Protein AF-A0A7C9DPB0-F1 (afdb_monomer_lite)

Organism: Opuntia streptacantha (NCBI:txid393608)

Sequence (132 aa):
PLLECDFWVAQNLNNKGRVYGFGCEGLVMRQQSRRSTSAQSSSVNNYDAREMAQRLNESIAKAAEDARQEELHRKIEDEVTQKLSDKFTKHLADAKASLSLLEEGTELLRIFSSQTRVLVSTCLSFSLCFDV

Secondary structure (DSSP, 8-state):
---HHHHHHHHHB-TTS-B-SSHHHHHHHHHHHHHHHHHHHHHHTT--HHHHHHHHHHHHHHHHHHHHHHHHHHHHHHHHHHHHHHHHHHHHHHHHHHHHHHHHHHHHHHHHHHHHHHHHHHHHHHHHHH--

Foldseek 3Di:
DDDPLVVQLVVQQDPVRDGPDDRCVVVVVVVVVVVVVVVVVVVCVVDDVVVVVVVVVVVVVVVVVVVVVVVVVVVVVVVVVVVVVVVVVVVVVVVVVVVVVVVVVVVVVVVVVVVVVVVVVVVVVVVVVPPD

Radius of gyration: 54.21 Å; chains: 1; bounding box: 109×27×146 Å

Structure (mmCIF, N/CA/C/O backbone):
data_AF-A0A7C9DPB0-F1
#
_entry.id   AF-A0A7C9DPB0-F1
#
loop_
_atom_site.group_PDB
_atom_site.id
_atom_site.type_symbol
_atom_site.label_atom_id
_atom_site.label_alt_id
_atom_site.label_comp_id
_atom_site.label_asym_id
_atom_site.label_entity_id
_atom_site.label_seq_id
_atom_site.pdbx_PDB_ins_code
_atom_site.Cartn_x
_atom_site.Cartn_y
_atom_site.Cartn_z
_atom_site.occupancy
_atom_site.B_iso_or_equiv
_atom_site.auth_seq_id
_atom_site.auth_comp_id
_atom_site.auth_asym_id
_atom_site.auth_atom_id
_atom_site.pdbx_PDB_model_num
ATOM 1 N N . PRO A 1 1 ? 50.254 20.256 -44.707 1.00 58.81 1 PRO A N 1
ATOM 2 C CA . PRO A 1 1 ? 49.703 18.882 -44.803 1.00 58.81 1 PRO A CA 1
ATOM 3 C C . PRO A 1 1 ? 48.515 18.867 -45.770 1.00 58.81 1 PRO A C 1
ATOM 5 O O . PRO A 1 1 ? 47.615 19.682 -45.603 1.00 58.81 1 PRO A O 1
ATOM 8 N N . LEU A 1 2 ? 48.555 18.018 -46.800 1.00 58.84 2 LEU A N 1
ATOM 9 C CA . LEU A 1 2 ? 47.434 17.866 -47.737 1.00 58.84 2 LEU A CA 1
ATOM 10 C C . LEU A 1 2 ? 46.223 17.262 -47.012 1.00 58.84 2 LEU A C 1
ATOM 12 O O . LEU A 1 2 ? 46.401 16.428 -46.120 1.00 58.84 2 LEU A O 1
ATOM 16 N N . LEU A 1 3 ? 45.012 17.698 -47.366 1.00 72.75 3 LEU A N 1
ATOM 17 C CA . LEU A 1 3 ? 43.781 17.140 -46.807 1.00 72.75 3 LEU A CA 1
ATOM 18 C C . LEU A 1 3 ? 43.542 15.739 -47.392 1.00 72.75 3 LEU A C 1
ATOM 20 O O . LEU A 1 3 ? 43.966 15.434 -48.505 1.00 72.75 3 LEU A O 1
ATOM 24 N N . GLU A 1 4 ? 42.836 14.874 -46.660 1.00 71.56 4 GLU A N 1
ATOM 25 C CA . GLU A 1 4 ? 42.509 13.505 -47.107 1.00 71.56 4 GLU A CA 1
ATOM 26 C C . GLU A 1 4 ? 41.771 13.500 -48.462 1.00 71.56 4 GLU A C 1
ATOM 28 O O . GLU A 1 4 ? 41.990 12.628 -49.305 1.00 71.56 4 GLU A O 1
ATOM 33 N N . CYS A 1 5 ? 40.975 14.543 -48.712 1.00 72.31 5 CYS A N 1
ATOM 34 C CA . CYS A 1 5 ? 40.340 14.818 -49.998 1.00 72.31 5 CYS A CA 1
ATOM 35 C C . CYS A 1 5 ? 41.348 15.038 -51.135 1.00 72.31 5 CYS A C 1
ATOM 37 O O . CYS A 1 5 ? 41.180 14.470 -52.213 1.00 72.31 5 CYS A O 1
ATOM 39 N N . ASP A 1 6 ? 42.408 15.812 -50.897 1.00 74.94 6 ASP A N 1
ATOM 40 C CA . ASP A 1 6 ? 43.423 16.120 -51.911 1.00 74.94 6 ASP A CA 1
ATOM 41 C C . ASP A 1 6 ? 44.204 14.862 -52.297 1.00 74.94 6 ASP A C 1
ATOM 43 O O . ASP A 1 6 ? 44.514 14.641 -53.467 1.00 74.94 6 ASP A O 1
ATOM 47 N N . PHE A 1 7 ? 44.471 13.997 -51.314 1.00 76.25 7 PHE A N 1
ATOM 48 C CA . PHE A 1 7 ? 45.127 12.714 -51.539 1.00 76.25 7 PHE A CA 1
ATOM 49 C C . PHE A 1 7 ? 44.252 11.769 -52.370 1.00 76.25 7 PHE A C 1
ATOM 51 O O . PHE A 1 7 ? 44.731 11.142 -53.315 1.00 76.25 7 PHE A O 1
ATOM 58 N N . TRP A 1 8 ? 42.953 11.700 -52.068 1.00 75.62 8 TRP A N 1
ATOM 59 C CA . TRP A 1 8 ? 42.025 10.859 -52.819 1.00 75.62 8 TRP A CA 1
ATOM 60 C C . TRP A 1 8 ? 41.836 11.349 -54.260 1.00 75.62 8 TRP A C 1
ATOM 62 O O . TRP A 1 8 ? 41.867 10.544 -55.193 1.00 75.62 8 TRP A O 1
ATOM 72 N N . VAL A 1 9 ? 41.701 12.664 -54.460 1.00 75.69 9 VAL A N 1
ATOM 73 C CA . VAL A 1 9 ? 41.622 13.275 -55.795 1.00 75.69 9 VAL A CA 1
ATOM 74 C C . VAL A 1 9 ? 42.896 12.986 -56.586 1.00 75.69 9 VAL A C 1
ATOM 76 O O . VAL A 1 9 ? 42.802 12.523 -57.720 1.00 75.69 9 VAL A O 1
ATOM 79 N N . ALA A 1 10 ? 44.073 13.157 -55.977 1.00 77.88 10 ALA A N 1
ATOM 80 C CA . ALA A 1 10 ? 45.355 12.849 -56.607 1.00 77.88 10 ALA A CA 1
ATOM 81 C C . ALA A 1 10 ? 45.451 11.391 -57.089 1.00 77.88 10 ALA A C 1
ATOM 83 O O . ALA A 1 10 ? 45.940 11.138 -58.188 1.00 77.88 10 ALA A O 1
ATOM 84 N N . GLN A 1 11 ? 44.951 10.437 -56.300 1.00 76.31 11 GLN A N 1
ATOM 85 C CA . GLN A 1 11 ? 44.997 9.009 -56.634 1.00 76.31 11 GLN A CA 1
ATOM 86 C C . GLN A 1 11 ? 43.993 8.573 -57.710 1.00 76.31 11 GLN A C 1
ATOM 88 O O . GLN A 1 11 ? 44.191 7.531 -58.329 1.00 76.31 11 GLN A O 1
ATOM 93 N N . ASN A 1 12 ? 42.924 9.341 -57.934 1.00 74.31 12 ASN A N 1
ATOM 94 C CA . ASN A 1 12 ? 41.829 8.959 -58.835 1.00 74.31 12 ASN A CA 1
ATOM 95 C C . ASN A 1 12 ? 41.737 9.835 -60.097 1.00 74.31 12 ASN A C 1
ATOM 97 O O . ASN A 1 12 ? 40.787 9.704 -60.873 1.00 74.31 12 ASN A O 1
ATOM 101 N N . LEU A 1 13 ? 42.718 10.714 -60.322 1.00 81.44 13 LEU A N 1
ATOM 102 C CA . LEU A 1 13 ? 42.854 11.515 -61.537 1.00 81.44 13 LEU A CA 1
ATOM 103 C C . LEU A 1 13 ? 43.290 10.646 -62.723 1.00 81.44 13 LEU A C 1
ATOM 105 O O . LEU A 1 13 ? 44.283 9.926 -62.667 1.00 81.44 13 LEU A O 1
ATOM 109 N N . ASN A 1 14 ? 42.569 10.746 -63.836 1.00 77.00 14 ASN A N 1
ATOM 110 C CA . ASN A 1 14 ? 42.989 10.145 -65.095 1.00 77.00 14 ASN A CA 1
ATOM 111 C C . ASN A 1 14 ? 43.985 11.045 -65.850 1.00 77.00 14 ASN A C 1
ATOM 113 O O . ASN A 1 14 ? 44.158 12.222 -65.537 1.00 77.00 14 ASN A O 1
ATOM 117 N N . ASN A 1 15 ? 44.566 10.521 -66.932 1.00 76.56 15 ASN A N 1
ATOM 118 C CA . ASN A 1 15 ? 45.528 11.243 -67.782 1.00 76.56 15 ASN A CA 1
ATOM 119 C C . ASN A 1 15 ? 44.957 12.518 -68.446 1.00 76.56 15 ASN A C 1
ATOM 121 O O . ASN A 1 15 ? 45.692 13.258 -69.090 1.00 76.56 15 ASN A O 1
ATOM 125 N N . LYS A 1 16 ? 43.645 12.765 -68.329 1.00 78.25 16 LYS A N 1
ATOM 126 C CA . LYS A 1 16 ? 42.937 13.961 -68.814 1.00 78.25 16 LYS A CA 1
ATOM 127 C C . LYS A 1 16 ? 42.521 14.902 -67.673 1.00 78.25 16 LYS A C 1
ATOM 129 O O . LYS A 1 16 ? 41.721 15.806 -67.903 1.00 78.25 16 LYS A O 1
ATOM 134 N N . GLY A 1 17 ? 43.001 14.670 -66.450 1.00 74.75 17 GLY A N 1
ATOM 135 C CA . GLY A 1 17 ? 42.700 15.491 -65.278 1.00 74.75 17 GLY A CA 1
ATOM 136 C C . GLY A 1 17 ? 41.280 15.329 -64.722 1.00 74.75 17 GLY A C 1
ATOM 137 O O . GLY A 1 17 ? 40.810 16.206 -64.005 1.00 74.75 17 GLY A O 1
ATOM 138 N N . ARG A 1 18 ? 40.565 14.245 -65.054 1.00 73.19 18 ARG A N 1
ATOM 139 C CA . ARG A 1 18 ? 39.219 13.960 -64.522 1.00 73.19 18 ARG A CA 1
ATOM 140 C C . ARG A 1 18 ? 39.272 12.853 -63.481 1.00 73.19 18 ARG A C 1
ATOM 142 O O . ARG A 1 18 ? 39.970 11.863 -63.681 1.00 73.19 18 ARG A O 1
ATOM 149 N N . VAL A 1 19 ? 38.488 13.001 -62.422 1.00 74.19 19 VAL A N 1
ATOM 150 C CA . VAL A 1 19 ? 38.392 12.022 -61.338 1.00 74.19 19 VAL A CA 1
ATOM 151 C C . VAL A 1 19 ? 37.252 11.044 -61.619 1.00 74.19 19 VAL A C 1
ATOM 153 O O . VAL A 1 19 ? 36.149 11.476 -61.952 1.00 74.19 19 VAL A O 1
ATOM 156 N N . TYR A 1 20 ? 37.503 9.737 -61.515 1.00 62.28 20 TYR A N 1
ATOM 157 C CA . TYR A 1 20 ? 36.445 8.721 -61.595 1.00 62.28 20 TYR A CA 1
ATOM 158 C C . TYR A 1 20 ? 35.795 8.509 -60.214 1.00 62.28 20 TYR A C 1
ATOM 160 O O . TYR A 1 20 ? 36.494 8.353 -59.217 1.00 62.28 20 TYR A O 1
ATOM 168 N N . GLY A 1 21 ? 34.456 8.480 -60.151 1.00 66.94 21 GLY A N 1
ATOM 169 C CA . GLY A 1 21 ? 33.682 8.277 -58.913 1.00 66.94 21 GLY A CA 1
ATOM 170 C C . GLY A 1 21 ? 33.146 9.567 -58.271 1.00 66.94 21 GLY A C 1
ATOM 171 O O . GLY A 1 21 ? 33.222 10.640 -58.860 1.00 66.94 21 GLY A O 1
ATOM 172 N N . PHE A 1 22 ? 32.593 9.462 -57.055 1.00 66.44 22 PHE A N 1
ATOM 173 C CA . PHE A 1 22 ? 31.891 10.540 -56.327 1.00 66.44 22 PHE A CA 1
ATOM 174 C C . PHE A 1 22 ? 32.790 11.664 -55.766 1.00 66.44 22 PHE A C 1
ATOM 176 O O . PHE A 1 22 ? 32.385 12.377 -54.853 1.00 66.44 22 PHE A O 1
ATOM 183 N N . GLY A 1 23 ? 34.012 11.859 -56.269 1.00 71.69 23 GLY A N 1
ATOM 184 C CA . GLY A 1 23 ? 34.851 12.969 -55.804 1.00 71.69 23 GLY A CA 1
ATOM 185 C C . GLY A 1 23 ? 35.101 12.964 -54.283 1.00 71.69 23 GLY A C 1
ATOM 186 O O . GLY A 1 23 ? 35.014 11.942 -53.597 1.00 71.69 23 GLY A O 1
ATOM 187 N N . CYS A 1 24 ? 35.314 14.163 -53.738 1.00 68.94 24 CYS A N 1
ATOM 188 C CA . CYS A 1 24 ? 35.329 14.413 -52.294 1.00 68.94 24 CYS A CA 1
ATOM 189 C C . CYS A 1 24 ? 33.957 14.180 -51.627 1.00 68.94 24 CYS A C 1
ATOM 191 O O . CYS A 1 24 ? 33.890 13.995 -50.414 1.00 68.94 24 CYS A O 1
ATOM 193 N N . GLU A 1 25 ? 32.861 14.159 -52.391 1.00 71.25 25 GLU A N 1
ATOM 194 C CA . GLU A 1 25 ? 31.503 13.964 -51.865 1.00 71.25 25 GLU A CA 1
ATOM 195 C C . GLU A 1 25 ? 31.322 12.546 -51.301 1.00 71.25 25 GLU A C 1
ATOM 197 O O . GLU A 1 25 ? 30.715 12.366 -50.243 1.00 71.25 25 GLU A O 1
ATOM 202 N N . GLY A 1 26 ? 31.944 11.539 -51.924 1.00 69.00 26 GLY A N 1
ATOM 203 C CA . GLY A 1 26 ? 31.953 10.165 -51.413 1.00 69.00 26 GLY A CA 1
ATOM 204 C C . GLY A 1 26 ? 32.641 10.025 -50.046 1.00 69.00 26 GLY A C 1
ATOM 205 O O . GLY A 1 26 ? 32.213 9.223 -49.210 1.00 69.00 26 GLY A O 1
ATOM 206 N N . LEU A 1 27 ? 33.668 10.840 -49.775 1.00 71.69 27 LEU A N 1
ATOM 207 C CA . LEU A 1 27 ? 34.329 10.894 -48.464 1.00 71.69 27 LEU A CA 1
ATOM 208 C C . LEU A 1 27 ? 33.421 11.523 -47.405 1.00 71.69 27 LEU A C 1
ATOM 210 O O . LEU A 1 27 ? 33.317 10.987 -46.298 1.00 71.69 27 LEU A O 1
ATOM 214 N N . VAL A 1 28 ? 32.707 12.597 -47.756 1.00 74.31 28 VAL A N 1
ATOM 215 C CA . VAL A 1 28 ? 31.728 13.243 -46.867 1.00 74.31 28 VAL A CA 1
ATOM 216 C C . VAL A 1 28 ? 30.610 12.266 -46.498 1.00 74.31 28 VAL A C 1
ATOM 218 O O . VAL A 1 28 ? 30.317 12.094 -45.313 1.00 74.31 28 VAL A O 1
ATOM 221 N N . MET A 1 29 ? 30.053 11.540 -47.473 1.00 70.25 29 MET A N 1
ATOM 222 C CA . MET A 1 29 ? 29.019 10.528 -47.218 1.00 70.25 29 MET A CA 1
ATOM 223 C C . MET A 1 29 ? 29.527 9.388 -46.327 1.00 70.25 29 MET A C 1
ATOM 225 O O . MET A 1 29 ? 28.837 8.970 -45.393 1.00 70.25 29 MET A O 1
ATOM 229 N N . ARG A 1 30 ? 30.757 8.906 -46.550 1.00 74.19 30 ARG A N 1
ATOM 230 C CA . ARG A 1 30 ? 31.376 7.874 -45.702 1.00 74.19 30 ARG A CA 1
ATOM 231 C C . ARG A 1 30 ? 31.574 8.366 -44.269 1.00 74.19 30 ARG A C 1
ATOM 233 O O . ARG A 1 30 ? 31.318 7.623 -43.321 1.00 74.19 30 ARG A O 1
ATOM 240 N N . GLN A 1 31 ? 32.017 9.607 -44.093 1.00 74.75 31 GLN A N 1
ATOM 241 C CA . GLN A 1 31 ? 32.229 10.187 -42.771 1.00 74.75 31 GLN A CA 1
ATOM 242 C C . GLN A 1 31 ? 30.904 10.414 -42.034 1.00 74.75 31 GLN A C 1
ATOM 244 O O . GLN A 1 31 ? 30.812 10.134 -40.838 1.00 74.75 31 GLN A O 1
ATOM 249 N N . GLN A 1 32 ? 29.860 10.833 -42.750 1.00 73.44 32 GLN A N 1
ATOM 250 C CA . GLN A 1 32 ? 28.514 10.978 -42.205 1.00 73.44 32 GLN A CA 1
ATOM 251 C C . GLN A 1 32 ? 27.920 9.620 -41.798 1.00 73.44 32 GLN A C 1
ATOM 253 O O . GLN A 1 32 ? 27.436 9.487 -40.678 1.00 73.44 32 GLN A O 1
ATOM 258 N N . SER A 1 33 ? 28.074 8.581 -42.625 1.00 68.94 33 SER A N 1
ATOM 259 C CA . SER A 1 33 ? 27.650 7.208 -42.306 1.00 68.94 33 SER A CA 1
ATOM 260 C C . SER A 1 33 ? 28.347 6.641 -41.056 1.00 68.94 33 SER A C 1
ATOM 262 O O . SER A 1 33 ? 27.700 6.051 -40.184 1.00 68.94 33 SER A O 1
ATOM 264 N N . ARG A 1 34 ? 29.659 6.884 -40.902 1.00 69.25 34 ARG A N 1
ATOM 265 C CA . ARG A 1 34 ? 30.409 6.494 -39.691 1.00 69.25 34 ARG A CA 1
ATOM 266 C C . ARG A 1 34 ? 29.923 7.235 -38.445 1.00 69.25 34 ARG A C 1
ATOM 268 O O . ARG A 1 34 ? 29.828 6.635 -37.378 1.00 69.25 34 ARG A O 1
ATOM 275 N N . ARG A 1 35 ? 29.582 8.522 -38.568 1.00 65.69 35 ARG A N 1
ATOM 276 C CA . ARG A 1 35 ? 29.011 9.296 -37.453 1.00 65.69 35 ARG A CA 1
ATOM 277 C C . ARG A 1 35 ? 27.636 8.764 -37.048 1.00 65.69 35 ARG A C 1
ATOM 279 O O . ARG A 1 35 ? 27.410 8.549 -35.861 1.00 65.69 35 ARG A O 1
ATOM 286 N N . SER A 1 36 ? 26.761 8.473 -38.009 1.00 61.94 36 SER A N 1
ATOM 287 C CA . SER A 1 36 ? 25.421 7.927 -37.746 1.00 61.94 36 SER A CA 1
ATOM 288 C C . SER A 1 36 ? 25.458 6.576 -37.028 1.00 61.94 36 SER A C 1
ATOM 290 O O . SER A 1 36 ? 24.720 6.368 -36.069 1.00 61.94 36 SER A O 1
ATOM 292 N N . THR A 1 37 ? 26.361 5.684 -37.438 1.00 59.62 37 THR A N 1
ATOM 293 C CA . THR A 1 37 ? 26.546 4.379 -36.782 1.00 59.62 37 THR A CA 1
ATOM 294 C C . THR A 1 37 ? 27.143 4.520 -35.382 1.00 59.62 37 THR A C 1
ATOM 296 O O . THR A 1 37 ? 26.657 3.882 -34.455 1.00 59.62 37 THR A O 1
ATOM 299 N N . SER A 1 38 ? 28.114 5.418 -35.176 1.00 57.84 38 SER A N 1
ATOM 300 C CA . SER A 1 38 ? 28.661 5.679 -33.833 1.00 57.84 38 SER A CA 1
ATOM 301 C C . SER A 1 38 ? 27.632 6.259 -32.851 1.00 57.84 38 SER A C 1
ATOM 303 O O . SER A 1 38 ? 27.621 5.870 -31.685 1.00 57.84 38 SER A O 1
ATOM 305 N N . ALA A 1 39 ? 26.735 7.132 -33.324 1.00 57.94 39 ALA A N 1
ATOM 306 C CA . ALA A 1 39 ? 25.691 7.743 -32.501 1.00 57.94 39 ALA A CA 1
ATOM 307 C C . ALA A 1 39 ? 24.597 6.738 -32.096 1.00 57.94 39 ALA A C 1
ATOM 309 O O . ALA A 1 39 ? 24.076 6.802 -30.981 1.00 57.94 39 ALA A O 1
ATOM 310 N N . GLN A 1 40 ? 24.275 5.774 -32.967 1.00 53.66 40 GLN A N 1
ATOM 311 C CA . GLN A 1 40 ? 23.383 4.669 -32.605 1.00 53.66 40 GLN A CA 1
ATOM 312 C C . GLN A 1 40 ? 24.025 3.737 -31.571 1.00 53.66 40 GLN A C 1
ATOM 314 O O . GLN A 1 40 ? 23.371 3.376 -30.594 1.00 53.66 40 GLN A O 1
ATOM 319 N N . SER A 1 41 ? 25.313 3.414 -31.711 1.00 53.62 41 SER A N 1
ATOM 320 C CA . SER A 1 41 ? 26.014 2.549 -30.753 1.00 53.62 41 SER A CA 1
ATOM 321 C C . SER A 1 41 ? 26.124 3.164 -29.351 1.00 53.62 41 SER A C 1
ATOM 323 O O . SER A 1 41 ? 26.014 2.447 -28.360 1.00 53.62 41 SER A O 1
ATOM 325 N N . SER A 1 42 ? 26.274 4.489 -29.230 1.00 54.41 42 SER A N 1
ATOM 326 C CA . SER A 1 42 ? 26.306 5.155 -27.916 1.00 54.41 42 SER A CA 1
ATOM 327 C C . SER A 1 42 ? 24.957 5.161 -27.190 1.00 54.41 42 SER A C 1
ATOM 329 O O . SER A 1 42 ? 24.932 5.222 -25.965 1.00 54.41 42 SER A O 1
ATOM 331 N N . SER A 1 43 ? 23.838 5.079 -27.918 1.00 54.91 43 SER A N 1
ATOM 332 C CA . SER A 1 43 ? 22.496 5.043 -27.318 1.00 54.91 43 SER A CA 1
ATOM 333 C C . SER A 1 43 ? 22.103 3.649 -26.822 1.00 54.91 43 SER A C 1
ATOM 335 O O . SER A 1 43 ? 21.301 3.542 -25.899 1.00 54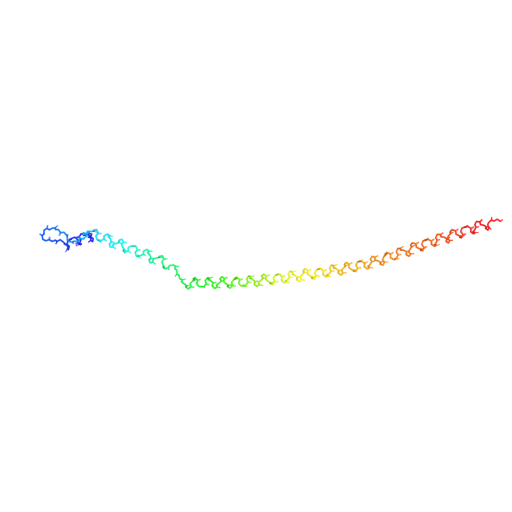.91 43 SER A O 1
ATOM 337 N N . VAL A 1 44 ? 22.649 2.589 -27.424 1.00 53.62 44 VAL A N 1
ATOM 338 C CA . VAL A 1 44 ? 22.368 1.191 -27.046 1.00 53.62 44 VAL A CA 1
ATOM 339 C C . VAL A 1 44 ? 23.255 0.727 -25.882 1.00 53.62 44 VAL A C 1
ATOM 341 O O . VAL A 1 44 ? 22.852 -0.136 -25.110 1.00 53.62 44 VAL A O 1
ATOM 344 N N . ASN A 1 45 ? 24.411 1.361 -25.672 1.00 53.91 45 ASN A N 1
ATOM 345 C CA . ASN A 1 45 ? 25.327 1.034 -24.571 1.00 53.91 45 ASN A CA 1
ATOM 346 C C . ASN A 1 45 ? 24.848 1.451 -23.166 1.00 53.91 45 ASN A C 1
ATOM 348 O O . ASN A 1 45 ? 25.519 1.124 -22.194 1.00 53.91 45 ASN A O 1
ATOM 352 N N . ASN A 1 46 ? 23.717 2.152 -23.037 1.00 58.34 46 ASN A N 1
ATOM 353 C CA . ASN A 1 46 ? 23.128 2.499 -21.733 1.00 58.34 46 ASN A CA 1
ATOM 354 C C . ASN A 1 46 ? 22.006 1.544 -21.291 1.00 58.34 46 ASN A C 1
ATOM 356 O O . ASN A 1 46 ? 21.392 1.766 -20.251 1.00 58.34 46 ASN A O 1
ATOM 360 N N . TYR A 1 47 ? 21.713 0.500 -22.070 1.00 62.66 47 TYR A N 1
ATOM 361 C CA . TYR A 1 47 ? 20.730 -0.515 -21.703 1.00 62.66 47 TYR A CA 1
ATOM 362 C C . TYR A 1 47 ? 21.447 -1.783 -21.237 1.00 62.66 47 TYR A C 1
ATOM 364 O O . TYR A 1 47 ? 21.633 -2.727 -22.006 1.00 62.66 47 TYR A O 1
ATOM 372 N N . ASP A 1 48 ? 21.871 -1.808 -19.971 1.00 76.12 48 ASP A N 1
ATOM 373 C CA . ASP A 1 48 ? 22.316 -3.054 -19.351 1.00 76.12 48 ASP A CA 1
ATOM 374 C C . ASP A 1 48 ? 21.084 -3.849 -18.893 1.00 76.12 48 ASP A C 1
ATOM 376 O O . ASP A 1 48 ? 20.418 -3.524 -17.905 1.00 76.12 48 ASP A O 1
ATOM 380 N N . ALA A 1 49 ? 20.766 -4.911 -19.634 1.00 74.81 49 ALA A N 1
ATOM 381 C CA . ALA A 1 49 ? 19.664 -5.812 -19.311 1.00 74.81 49 ALA A CA 1
ATOM 382 C C . ALA A 1 49 ? 19.794 -6.404 -17.896 1.00 74.81 49 ALA A C 1
ATOM 384 O O . ALA A 1 49 ? 18.781 -6.685 -17.252 1.00 74.81 49 ALA A O 1
ATOM 385 N N . ARG A 1 50 ? 21.024 -6.558 -17.387 1.00 79.44 50 ARG A N 1
ATOM 386 C CA . A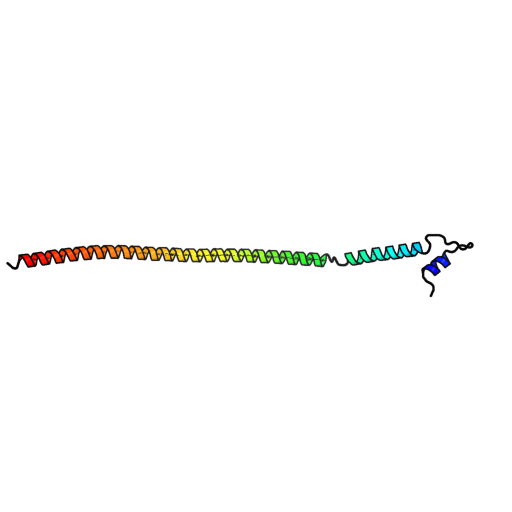RG A 1 50 ? 21.281 -7.041 -16.029 1.00 79.44 50 ARG A CA 1
ATOM 387 C C . ARG A 1 50 ? 20.856 -6.020 -14.981 1.00 79.44 50 ARG A C 1
ATOM 389 O O . ARG A 1 50 ? 20.213 -6.395 -14.004 1.00 79.44 50 ARG A O 1
ATOM 396 N N . GLU A 1 51 ? 21.177 -4.748 -15.194 1.00 80.31 51 GLU A N 1
ATOM 397 C CA . GLU A 1 51 ? 20.786 -3.667 -14.287 1.00 80.31 51 GLU A CA 1
ATOM 398 C C . GLU A 1 51 ? 19.261 -3.490 -14.274 1.00 80.31 51 GLU A C 1
ATOM 400 O O . GLU A 1 51 ? 18.649 -3.377 -13.212 1.00 80.31 51 GLU A O 1
ATOM 405 N N . MET A 1 52 ? 18.624 -3.559 -15.446 1.00 81.62 52 MET A N 1
ATOM 406 C CA . MET A 1 52 ? 17.165 -3.498 -15.559 1.00 81.62 52 MET A CA 1
ATOM 407 C C . MET A 1 52 ? 16.479 -4.672 -14.852 1.00 81.62 52 MET A C 1
ATOM 409 O O . MET A 1 52 ? 15.502 -4.461 -14.136 1.00 81.62 52 MET A O 1
ATOM 413 N N . ALA A 1 53 ? 17.004 -5.893 -14.996 1.00 81.94 53 ALA A N 1
ATOM 414 C CA . ALA A 1 53 ? 16.489 -7.067 -14.291 1.00 81.94 53 ALA A CA 1
ATOM 415 C C . ALA A 1 53 ? 16.659 -6.946 -12.769 1.00 81.94 53 ALA A C 1
ATOM 417 O O . ALA A 1 53 ? 15.755 -7.302 -12.013 1.00 81.94 53 ALA A O 1
ATOM 418 N N . GLN A 1 54 ? 17.792 -6.407 -12.313 1.00 87.56 54 GLN A N 1
ATOM 419 C CA . GLN A 1 54 ? 18.047 -6.198 -10.893 1.00 87.56 54 GLN A CA 1
ATOM 420 C C . GLN A 1 54 ? 17.069 -5.184 -10.285 1.00 87.56 54 GLN A C 1
ATOM 422 O O . GLN A 1 54 ? 16.435 -5.488 -9.276 1.00 87.56 54 GLN A O 1
ATOM 427 N N . ARG A 1 55 ? 16.859 -4.037 -10.941 1.00 83.69 55 ARG A N 1
ATOM 428 C CA . ARG A 1 55 ? 15.878 -3.028 -10.503 1.00 83.69 55 ARG A CA 1
ATOM 429 C C . ARG A 1 55 ? 14.454 -3.587 -10.451 1.00 83.69 55 ARG A C 1
ATOM 431 O O . ARG A 1 55 ? 13.692 -3.253 -9.547 1.00 83.69 55 ARG A O 1
ATOM 438 N N . LEU A 1 56 ? 14.090 -4.452 -11.400 1.00 84.81 56 LEU A N 1
ATOM 439 C CA . LEU A 1 56 ? 12.787 -5.123 -11.416 1.00 84.81 56 LEU A CA 1
ATOM 440 C C . LEU A 1 56 ? 12.623 -6.063 -10.216 1.00 84.81 56 LEU A C 1
ATOM 442 O O . LEU A 1 56 ? 11.603 -6.011 -9.533 1.00 84.81 56 LEU A O 1
ATOM 446 N N . ASN A 1 57 ? 13.645 -6.868 -9.917 1.00 88.81 57 ASN A N 1
ATOM 447 C CA . ASN A 1 57 ? 13.638 -7.760 -8.758 1.00 88.81 57 ASN A CA 1
ATOM 448 C C . ASN A 1 57 ? 13.562 -6.983 -7.438 1.00 88.81 57 ASN A C 1
ATOM 450 O O . ASN A 1 57 ? 12.782 -7.345 -6.560 1.00 88.81 57 ASN A O 1
ATOM 454 N N . GLU A 1 58 ? 14.323 -5.893 -7.314 1.00 89.50 58 GLU A N 1
ATOM 455 C CA . GLU A 1 58 ? 14.283 -5.001 -6.150 1.00 89.50 58 GLU A CA 1
ATOM 456 C C . GLU A 1 58 ? 12.894 -4.370 -5.975 1.00 89.50 58 GLU A C 1
ATOM 458 O O . GLU A 1 58 ? 12.359 -4.340 -4.867 1.00 89.50 58 GLU A O 1
ATOM 463 N N . SER A 1 59 ? 12.264 -3.933 -7.070 1.00 88.00 59 SER A N 1
ATOM 464 C CA . SER A 1 59 ? 10.909 -3.377 -7.039 1.00 88.00 59 SER A CA 1
ATOM 465 C C . SER A 1 59 ? 9.860 -4.406 -6.614 1.00 88.00 59 SER A C 1
ATOM 467 O O . SER A 1 59 ? 8.958 -4.068 -5.850 1.00 88.00 59 SER A O 1
ATOM 469 N N . ILE A 1 60 ? 9.951 -5.644 -7.107 1.00 88.31 60 ILE A N 1
ATOM 470 C CA . ILE A 1 60 ? 9.019 -6.720 -6.744 1.00 88.31 60 ILE A CA 1
ATOM 471 C C . ILE A 1 60 ? 9.195 -7.097 -5.272 1.00 88.31 60 ILE A C 1
ATOM 473 O O . ILE A 1 60 ? 8.206 -7.226 -4.555 1.00 88.31 60 ILE A O 1
ATOM 477 N N . ALA A 1 61 ? 10.440 -7.226 -4.806 1.00 89.38 61 ALA A N 1
ATOM 478 C CA . ALA A 1 61 ? 10.736 -7.524 -3.409 1.00 89.38 61 ALA A CA 1
ATOM 479 C C . ALA A 1 61 ? 10.191 -6.436 -2.474 1.00 89.38 61 ALA A C 1
ATOM 481 O O . ALA A 1 61 ? 9.566 -6.750 -1.464 1.00 89.38 61 ALA A O 1
ATOM 482 N N . LYS A 1 62 ? 10.363 -5.161 -2.843 1.00 91.88 62 LYS A N 1
ATOM 483 C CA . LYS A 1 62 ? 9.830 -4.041 -2.066 1.00 91.88 62 LYS A CA 1
ATOM 484 C C . LYS A 1 62 ? 8.300 -4.048 -2.023 1.00 91.88 62 LYS A C 1
ATOM 486 O O . LYS A 1 62 ? 7.731 -3.957 -0.945 1.00 91.88 62 LYS A O 1
ATOM 491 N N . ALA A 1 63 ? 7.641 -4.229 -3.168 1.00 88.38 63 ALA A N 1
ATOM 492 C CA . ALA A 1 63 ? 6.182 -4.287 -3.225 1.00 88.38 63 ALA A CA 1
ATOM 493 C C . ALA A 1 63 ? 5.605 -5.459 -2.408 1.00 88.38 63 ALA A C 1
ATOM 495 O O . ALA A 1 63 ? 4.549 -5.323 -1.793 1.00 88.38 63 ALA A O 1
ATOM 496 N N . ALA A 1 64 ? 6.296 -6.602 -2.384 1.00 88.50 64 ALA A N 1
ATOM 497 C CA . ALA A 1 64 ? 5.897 -7.749 -1.575 1.00 88.50 64 ALA A CA 1
ATOM 498 C C . ALA A 1 64 ? 6.026 -7.473 -0.066 1.00 88.50 64 ALA A C 1
ATOM 500 O O . ALA A 1 64 ? 5.137 -7.855 0.695 1.00 88.50 64 ALA A O 1
ATOM 501 N N . GLU A 1 65 ? 7.094 -6.795 0.367 1.00 89.25 65 GLU A N 1
ATOM 502 C CA . GLU A 1 65 ? 7.265 -6.438 1.781 1.00 89.25 65 GLU A CA 1
ATOM 503 C C . GLU A 1 65 ? 6.259 -5.366 2.218 1.00 89.25 65 GLU A C 1
ATOM 505 O O . GLU A 1 65 ? 5.632 -5.523 3.266 1.00 89.25 65 GLU A O 1
ATOM 510 N N . ASP A 1 66 ? 6.024 -4.348 1.383 1.00 88.50 66 ASP A N 1
ATOM 511 C CA . ASP A 1 66 ? 5.031 -3.298 1.640 1.00 88.50 66 ASP A CA 1
ATOM 512 C C . ASP A 1 66 ? 3.624 -3.912 1.798 1.00 88.50 66 ASP A C 1
ATOM 514 O O . ASP A 1 66 ? 2.914 -3.622 2.761 1.00 88.50 66 ASP A O 1
ATOM 518 N N . ALA A 1 67 ? 3.239 -4.842 0.913 1.00 85.50 67 ALA A N 1
ATOM 519 C CA . ALA A 1 67 ? 1.959 -5.548 1.012 1.00 85.50 67 ALA A CA 1
ATOM 520 C C . ALA A 1 67 ? 1.843 -6.382 2.301 1.00 85.50 67 ALA A C 1
ATOM 522 O O . ALA A 1 67 ? 0.778 -6.433 2.922 1.00 85.50 67 ALA A O 1
ATOM 523 N N . ARG A 1 68 ? 2.940 -7.016 2.732 1.00 85.50 68 ARG A N 1
ATOM 524 C CA . ARG A 1 68 ? 2.980 -7.797 3.973 1.00 85.50 68 ARG A CA 1
ATOM 525 C C . ARG A 1 68 ? 2.840 -6.906 5.208 1.00 85.50 68 ARG A C 1
ATOM 527 O O . ARG A 1 68 ? 2.142 -7.280 6.151 1.00 85.50 68 ARG A O 1
ATOM 534 N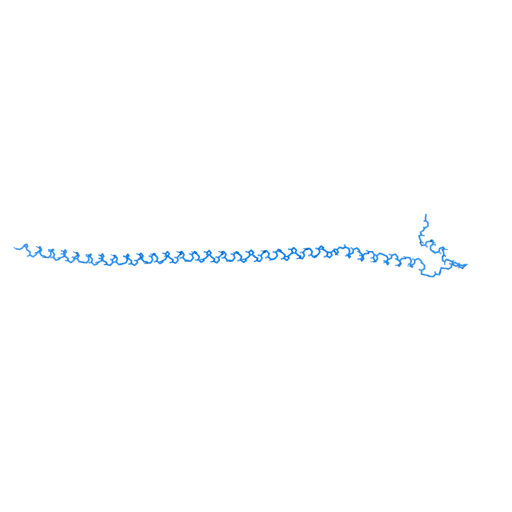 N . GLN A 1 69 ? 3.484 -5.739 5.211 1.00 86.31 69 GLN A N 1
ATOM 535 C CA . GLN A 1 69 ? 3.350 -4.757 6.287 1.00 86.31 69 GLN A CA 1
ATOM 536 C C . GLN A 1 69 ? 1.933 -4.190 6.366 1.00 86.31 69 GLN A C 1
ATOM 538 O O . GLN A 1 69 ? 1.384 -4.117 7.464 1.00 86.31 69 GLN A O 1
ATOM 543 N N . GLU A 1 70 ? 1.321 -3.864 5.229 1.00 88.00 70 GLU A N 1
ATOM 544 C CA . GLU A 1 70 ? -0.055 -3.361 5.167 1.00 88.00 70 GLU A CA 1
ATOM 545 C C . GLU A 1 70 ? -1.054 -4.368 5.768 1.00 88.00 70 GLU A C 1
ATOM 547 O O . GLU A 1 70 ? -1.924 -4.006 6.563 1.00 88.00 70 GLU A O 1
ATOM 552 N N . GLU A 1 71 ? -0.910 -5.660 5.449 1.00 83.88 71 GLU A N 1
ATOM 553 C CA . GLU A 1 71 ? -1.788 -6.705 5.987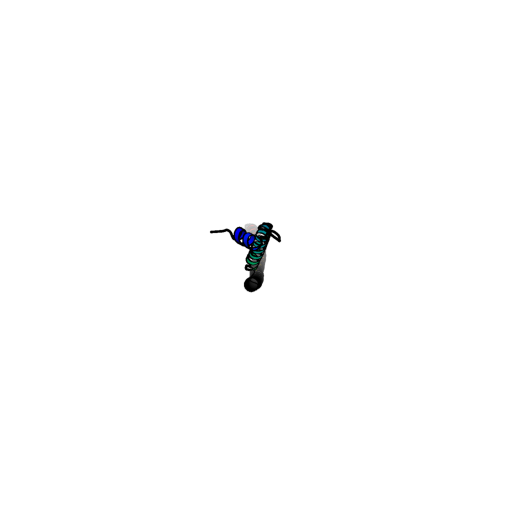 1.00 83.88 71 GLU A CA 1
ATOM 554 C C . GLU A 1 71 ? -1.614 -6.891 7.503 1.00 83.88 71 GLU A C 1
ATOM 556 O O . GLU A 1 71 ? -2.596 -7.069 8.229 1.00 83.88 71 GLU A O 1
ATOM 561 N N . LEU A 1 72 ? -0.375 -6.827 8.003 1.00 85.44 72 LEU A N 1
ATOM 562 C CA . LEU A 1 72 ? -0.103 -6.873 9.442 1.00 85.44 72 LEU A CA 1
ATOM 563 C C . LEU A 1 72 ? -0.688 -5.657 10.164 1.00 85.44 72 LEU A C 1
ATOM 565 O O . LEU A 1 72 ? -1.287 -5.822 11.226 1.00 85.44 72 LEU A O 1
ATOM 569 N N . HIS A 1 73 ? -0.561 -4.463 9.582 1.00 85.50 73 HIS A N 1
ATOM 570 C CA . HIS A 1 73 ? -1.144 -3.243 10.133 1.00 85.50 73 HIS A CA 1
ATOM 571 C C . HIS A 1 73 ? -2.663 -3.351 10.262 1.00 85.50 73 HIS A C 1
ATOM 573 O O . HIS A 1 73 ? -3.187 -3.122 11.351 1.00 85.50 73 HIS A O 1
ATOM 579 N N . ARG A 1 74 ? -3.359 -3.806 9.212 1.00 88.00 74 ARG A N 1
ATOM 580 C CA . ARG A 1 74 ? -4.815 -4.015 9.271 1.00 88.00 74 ARG A CA 1
ATOM 581 C C . ARG A 1 74 ? -5.225 -5.017 10.342 1.00 88.00 74 ARG A C 1
ATOM 583 O O . ARG A 1 74 ? -6.135 -4.742 11.112 1.00 88.00 74 ARG A O 1
ATOM 590 N N . LYS A 1 75 ? -4.528 -6.155 10.444 1.00 86.50 75 LYS A N 1
ATOM 591 C CA . LYS A 1 75 ? -4.825 -7.160 11.482 1.00 86.50 75 LYS A CA 1
ATOM 592 C C . LYS A 1 75 ? -4.670 -6.590 12.891 1.00 86.50 75 LYS A C 1
ATOM 594 O O . LYS A 1 75 ? -5.490 -6.885 13.755 1.00 86.50 75 LYS A O 1
ATOM 599 N N . ILE A 1 76 ? -3.640 -5.776 13.124 1.00 86.69 76 ILE A N 1
ATOM 600 C CA . ILE A 1 76 ? -3.424 -5.123 14.420 1.00 86.69 76 ILE A CA 1
ATOM 601 C C . ILE A 1 76 ? -4.528 -4.095 14.697 1.00 86.69 76 ILE A C 1
ATOM 603 O O . ILE A 1 76 ? -5.043 -4.049 15.813 1.00 86.69 76 ILE A O 1
ATOM 607 N N . GLU A 1 77 ? -4.911 -3.289 13.707 1.00 87.19 77 GLU A N 1
ATOM 608 C CA . GLU A 1 77 ? -5.996 -2.309 13.844 1.00 87.19 77 GLU A CA 1
ATOM 609 C C . GLU A 1 77 ? -7.337 -2.978 14.169 1.00 87.19 77 GLU A C 1
ATOM 611 O O . GLU A 1 77 ? -8.018 -2.561 15.113 1.00 87.19 77 GLU A O 1
ATOM 616 N N . ASP A 1 78 ? -7.681 -4.058 13.468 1.00 88.06 78 ASP A N 1
ATOM 617 C CA . ASP A 1 78 ? -8.895 -4.838 13.720 1.00 88.06 78 ASP A CA 1
ATOM 618 C C . ASP A 1 78 ? -8.881 -5.450 15.132 1.00 88.06 78 ASP A C 1
ATOM 620 O O . ASP A 1 78 ? -9.856 -5.358 15.879 1.00 88.06 78 ASP A O 1
ATOM 624 N N . GLU A 1 79 ? -7.751 -6.015 15.567 1.00 89.38 79 GLU A N 1
ATOM 625 C CA . GLU A 1 79 ? -7.650 -6.629 16.894 1.00 89.38 79 GLU A CA 1
ATOM 626 C C . GLU A 1 79 ? -7.719 -5.588 18.029 1.00 89.38 79 GLU A C 1
ATOM 628 O O . GLU A 1 79 ? -8.319 -5.832 19.083 1.00 89.38 79 GLU A O 1
ATOM 633 N N . VAL A 1 80 ? -7.126 -4.405 17.834 1.00 89.25 80 VAL A N 1
ATOM 634 C CA . VAL A 1 80 ? -7.165 -3.301 18.807 1.00 89.25 80 VAL A CA 1
ATOM 635 C C . VAL A 1 80 ? -8.565 -2.702 18.900 1.00 89.25 80 VAL A C 1
ATOM 637 O O . VAL A 1 80 ? -9.062 -2.489 20.011 1.00 89.25 80 VAL A O 1
ATOM 640 N N . THR A 1 81 ? -9.218 -2.453 17.764 1.00 87.81 81 THR A N 1
ATOM 641 C CA . THR A 1 81 ? -10.590 -1.927 17.735 1.00 87.81 81 THR A CA 1
ATOM 642 C C . THR A 1 81 ? -11.570 -2.911 18.365 1.00 87.81 81 THR A C 1
ATOM 644 O O . THR A 1 81 ? -12.406 -2.500 19.174 1.00 87.81 81 THR A O 1
ATOM 647 N N . GLN A 1 82 ? -11.409 -4.212 18.111 1.00 91.38 82 GLN A N 1
ATOM 648 C CA . GLN A 1 82 ? -12.235 -5.244 18.727 1.00 91.38 82 GLN A CA 1
ATOM 649 C C . GLN A 1 82 ? -12.025 -5.326 20.245 1.00 91.38 82 GLN A C 1
ATOM 651 O O . GLN A 1 82 ? -12.991 -5.247 21.002 1.00 91.38 82 GLN A O 1
ATOM 656 N N . LYS A 1 83 ? -10.773 -5.363 20.725 1.00 90.19 83 LYS A N 1
ATOM 657 C CA . LYS A 1 83 ? -10.480 -5.367 22.173 1.00 90.19 83 LYS A CA 1
ATOM 658 C C . LYS A 1 83 ? -10.990 -4.116 22.889 1.00 90.19 83 LYS A C 1
ATOM 660 O O . LYS A 1 83 ? -11.388 -4.200 24.053 1.00 90.19 83 LYS A O 1
ATOM 665 N N . LEU A 1 84 ? -10.950 -2.953 22.240 1.00 88.81 84 LEU A N 1
ATOM 666 C CA . LEU A 1 84 ? -11.524 -1.726 22.793 1.00 88.81 84 LEU A CA 1
ATOM 667 C C . LEU A 1 84 ? -13.048 -1.822 22.867 1.00 88.81 84 LEU A C 1
ATOM 669 O O . LEU A 1 84 ? -13.611 -1.548 23.926 1.00 88.81 84 LEU A O 1
ATOM 673 N N . SER A 1 85 ? -13.699 -2.264 21.791 1.00 89.62 85 SER A N 1
ATOM 674 C CA . SER A 1 85 ? -15.150 -2.469 21.745 1.00 89.62 85 SER A CA 1
ATOM 675 C C . SER A 1 85 ? -15.631 -3.428 22.842 1.00 89.62 85 SER A C 1
ATOM 677 O O . SER A 1 85 ? -16.548 -3.103 23.599 1.00 89.62 85 SER A O 1
ATOM 679 N N . ASP A 1 86 ? -14.954 -4.562 23.021 1.00 91.06 86 ASP A N 1
ATOM 680 C CA . ASP A 1 86 ? -15.292 -5.556 24.047 1.00 91.06 86 ASP A CA 1
ATOM 681 C C . ASP A 1 86 ? -15.134 -4.998 25.471 1.00 91.06 86 ASP A C 1
ATOM 683 O O . ASP A 1 86 ? -15.958 -5.245 26.355 1.00 91.06 86 ASP A O 1
ATOM 687 N N . LYS A 1 87 ? -14.100 -4.182 25.715 1.00 92.06 87 LYS A N 1
ATOM 688 C CA . LYS A 1 87 ? -13.927 -3.508 27.012 1.00 92.06 87 LYS A CA 1
ATOM 689 C C . LYS A 1 87 ? -15.014 -2.467 27.266 1.00 92.06 87 LYS A C 1
ATOM 691 O O . LYS A 1 87 ? -15.541 -2.410 28.376 1.00 92.06 87 LYS A O 1
ATOM 696 N N . PHE A 1 88 ? -15.354 -1.654 26.267 1.00 90.06 88 PHE A N 1
ATOM 697 C CA . PHE A 1 88 ? -16.390 -0.628 26.403 1.00 90.06 88 PHE A CA 1
ATOM 698 C C . PHE A 1 88 ? -17.774 -1.237 26.612 1.00 90.06 88 PHE A C 1
ATOM 700 O O . PHE A 1 88 ? -18.512 -0.789 27.487 1.00 90.06 88 PHE A O 1
ATOM 707 N N . THR A 1 89 ? -18.115 -2.284 25.863 1.00 89.94 89 THR A N 1
ATOM 708 C CA . THR A 1 89 ? -19.393 -2.992 26.019 1.00 89.94 89 THR A CA 1
ATOM 709 C C . THR A 1 89 ? -19.507 -3.651 27.389 1.00 89.94 89 THR A C 1
ATOM 711 O O . THR A 1 89 ? -20.550 -3.526 28.029 1.00 89.94 89 THR A O 1
ATOM 714 N N . LYS A 1 90 ? -18.427 -4.260 27.898 1.00 92.81 90 LYS A N 1
ATOM 715 C CA . LYS A 1 90 ? -18.402 -4.810 29.258 1.00 92.81 90 LYS A CA 1
ATOM 716 C C . LYS A 1 90 ? -18.590 -3.729 30.325 1.00 92.81 90 LYS A C 1
ATOM 718 O O . LYS A 1 90 ? -19.433 -3.885 31.200 1.00 92.81 90 LYS A O 1
ATOM 723 N N . HIS A 1 91 ? -17.875 -2.607 30.222 1.00 88.06 91 HIS A N 1
ATOM 724 C CA . HIS A 1 91 ? -18.049 -1.486 31.152 1.00 88.06 91 HIS A CA 1
ATOM 725 C C . HIS A 1 91 ? -19.459 -0.888 31.107 1.00 88.06 91 HIS A C 1
ATOM 727 O O . HIS A 1 91 ? -20.000 -0.526 32.150 1.00 88.06 91 HIS A O 1
ATOM 733 N N . LEU A 1 92 ? -20.073 -0.802 29.924 1.00 90.38 92 LEU A N 1
ATOM 734 C CA . LEU A 1 92 ? -21.459 -0.356 29.779 1.00 90.38 92 LEU A CA 1
ATOM 735 C C . LEU A 1 92 ? -22.446 -1.340 30.411 1.00 90.38 92 LEU A C 1
ATOM 737 O O . LEU A 1 92 ? -23.404 -0.906 31.047 1.00 90.38 92 LEU A O 1
ATOM 741 N N . ALA A 1 93 ? -22.215 -2.646 30.265 1.00 90.88 93 ALA A N 1
ATOM 742 C CA . ALA A 1 93 ? -23.034 -3.668 30.907 1.00 90.88 93 ALA A CA 1
ATOM 743 C C . ALA A 1 93 ? -22.933 -3.590 32.441 1.00 90.88 93 ALA A C 1
ATOM 745 O O . ALA A 1 93 ? -23.964 -3.563 33.114 1.00 90.88 93 ALA A O 1
ATOM 746 N N . ASP A 1 94 ? -21.719 -3.456 32.981 1.00 92.69 94 ASP A N 1
ATOM 747 C CA . ASP A 1 94 ? -21.481 -3.322 34.425 1.00 92.69 94 ASP A CA 1
ATOM 748 C C . ASP A 1 94 ? -22.103 -2.027 34.983 1.00 92.69 94 ASP A C 1
ATOM 750 O O . ASP A 1 94 ? -22.777 -2.039 36.018 1.00 92.69 94 ASP A O 1
ATOM 754 N N . ALA A 1 95 ? -21.955 -0.902 34.275 1.00 88.31 95 ALA A N 1
ATOM 755 C CA . ALA A 1 95 ? -22.576 0.367 34.656 1.00 88.31 95 ALA A CA 1
ATOM 756 C C . ALA A 1 95 ? -24.110 0.294 34.619 1.00 88.31 95 ALA A C 1
ATOM 758 O O . ALA A 1 95 ? -24.780 0.820 35.509 1.00 88.31 95 ALA A O 1
ATOM 759 N N . LYS A 1 96 ? -24.679 -0.397 33.625 1.00 92.44 96 LYS A N 1
ATOM 760 C CA . LYS A 1 96 ? -26.126 -0.607 33.521 1.00 92.44 96 LYS A CA 1
ATOM 761 C C . LYS A 1 96 ? -26.662 -1.466 34.668 1.00 92.44 96 LYS A C 1
ATOM 763 O O . LYS A 1 96 ? -27.693 -1.120 35.233 1.00 92.44 96 LYS A O 1
ATOM 768 N N . ALA A 1 97 ? -25.954 -2.533 35.042 1.00 90.50 97 ALA A N 1
ATOM 769 C CA . ALA A 1 97 ? -26.314 -3.364 36.194 1.00 90.50 97 ALA A CA 1
ATOM 770 C C . ALA A 1 97 ? -26.233 -2.584 37.520 1.00 90.50 97 ALA A C 1
ATOM 772 O O . ALA A 1 97 ? -27.057 -2.755 38.418 1.00 90.50 97 ALA A O 1
ATOM 773 N N . SER A 1 98 ? -25.260 -1.678 37.624 1.00 90.06 98 SER A N 1
ATOM 774 C CA . SER A 1 98 ? -25.120 -0.787 38.780 1.00 90.06 98 SER A CA 1
ATOM 775 C C . SER A 1 98 ? -26.294 0.192 38.883 1.00 90.06 98 SER A C 1
ATOM 777 O O . SER A 1 98 ? -26.813 0.420 39.973 1.00 90.06 98 SER A O 1
ATOM 779 N N . LEU A 1 99 ? -26.743 0.745 37.750 1.00 88.94 99 LEU A N 1
ATOM 780 C CA . LEU A 1 99 ? -27.902 1.639 37.684 1.00 88.94 99 LEU A CA 1
ATOM 781 C C . LEU A 1 99 ? -29.205 0.939 38.073 1.00 88.94 99 LEU A C 1
ATOM 783 O O . LEU A 1 99 ? -29.971 1.516 38.839 1.00 88.94 99 LEU A O 1
ATOM 787 N N . SER A 1 100 ? -29.439 -0.295 37.612 1.00 85.69 100 SER A N 1
ATOM 788 C CA . SER A 1 100 ? -30.653 -1.035 37.982 1.00 85.69 100 SER A CA 1
ATOM 789 C C . SER A 1 100 ? -30.730 -1.312 39.485 1.00 85.69 100 SER A C 1
ATOM 791 O O . SER A 1 100 ? -31.787 -1.137 40.081 1.00 85.69 100 SER A O 1
ATOM 793 N N . LEU A 1 101 ? -29.604 -1.652 40.126 1.00 87.44 101 LEU A N 1
ATOM 794 C CA . LEU A 1 101 ? -29.545 -1.812 41.587 1.00 87.44 101 LEU A CA 1
ATOM 795 C C . LEU A 1 101 ? -29.850 -0.506 42.331 1.00 87.44 101 LEU A C 1
ATOM 797 O O . LEU A 1 101 ? -30.478 -0.507 43.390 1.00 87.44 101 LEU A O 1
ATOM 801 N N . LEU A 1 102 ? -29.383 0.618 41.789 1.00 85.19 102 LEU A N 1
ATOM 802 C CA . LEU A 1 102 ? -29.607 1.935 42.377 1.00 85.19 102 LEU A CA 1
ATOM 803 C C . LEU A 1 102 ? -31.081 2.343 42.258 1.00 85.19 102 LEU A C 1
ATOM 805 O O . LEU A 1 102 ? -31.649 2.856 43.220 1.00 85.19 102 LEU A O 1
ATOM 809 N N . GLU A 1 103 ? -31.712 2.056 41.119 1.00 88.38 103 GLU A N 1
ATOM 810 C CA . GLU A 1 103 ? -33.139 2.286 40.886 1.00 88.38 103 GLU A CA 1
ATOM 811 C C . GLU A 1 103 ? -34.003 1.459 41.855 1.00 88.38 103 GLU A C 1
ATOM 813 O O . GLU A 1 103 ? -34.848 2.022 42.558 1.00 88.38 103 GLU A O 1
ATOM 818 N N . GLU A 1 104 ? -33.704 0.165 42.018 1.00 86.69 104 GLU A N 1
ATOM 819 C CA . GLU A 1 104 ? -34.345 -0.698 43.023 1.00 86.69 104 GLU A CA 1
ATOM 820 C C . GLU A 1 104 ? -34.186 -0.145 44.452 1.00 86.69 104 GLU A C 1
ATOM 822 O O . GLU A 1 104 ? -35.152 -0.084 45.221 1.00 86.69 104 GLU A O 1
ATOM 827 N N . GLY A 1 105 ? -32.987 0.328 44.808 1.00 84.31 105 GLY A N 1
ATOM 828 C CA . GLY A 1 105 ? -32.726 0.951 46.107 1.00 84.31 105 GLY A CA 1
ATOM 829 C C . GLY A 1 105 ? -33.540 2.230 46.345 1.00 84.31 105 GLY A C 1
ATOM 830 O O . GLY A 1 105 ? -34.029 2.460 47.456 1.00 84.31 105 GLY A O 1
ATOM 831 N N . THR A 1 106 ? -33.729 3.060 45.314 1.00 87.38 106 THR A N 1
ATOM 832 C CA . THR A 1 106 ? -34.531 4.291 45.428 1.00 87.38 106 THR A CA 1
ATOM 833 C C . THR A 1 106 ? -36.023 4.020 45.610 1.00 87.38 106 THR A C 1
ATOM 835 O O . THR A 1 106 ? -36.680 4.728 46.380 1.00 87.38 106 THR A O 1
ATOM 838 N N . GLU A 1 107 ? -36.556 2.974 44.976 1.00 86.44 107 GLU A N 1
ATOM 839 C CA . GLU A 1 107 ? -37.948 2.554 45.161 1.00 86.44 107 GLU A CA 1
ATOM 840 C C . GLU A 1 107 ? -38.193 2.030 46.584 1.00 86.44 107 GLU A C 1
ATOM 842 O O . GLU A 1 107 ? -39.166 2.422 47.234 1.00 86.44 107 GLU A O 1
ATOM 847 N N . LEU A 1 108 ? -37.261 1.251 47.145 1.00 84.69 108 LEU A N 1
ATOM 848 C CA . LEU A 1 108 ? -37.342 0.822 48.546 1.00 84.69 108 LEU A CA 1
ATOM 849 C C . LEU A 1 108 ? -37.342 2.008 49.522 1.00 84.69 108 LEU A C 1
ATOM 851 O O . LEU A 1 108 ? -38.150 2.043 50.454 1.00 84.69 108 LEU A O 1
ATOM 855 N N . LEU A 1 109 ? -36.488 3.013 49.297 1.00 83.56 109 LEU A N 1
ATOM 856 C CA . LEU A 1 109 ? -36.461 4.233 50.113 1.00 83.56 109 LEU A CA 1
ATOM 857 C C . LEU A 1 109 ? -37.768 5.033 50.017 1.00 83.56 109 LEU A C 1
ATOM 859 O O . LEU A 1 109 ? -38.243 5.548 51.034 1.00 83.56 109 LEU A O 1
ATOM 863 N N . ARG A 1 110 ? -38.382 5.117 48.828 1.00 85.94 110 ARG A N 1
ATOM 864 C CA . ARG A 1 110 ? -39.709 5.735 48.653 1.00 85.94 110 ARG A CA 1
ATOM 865 C C . ARG A 1 110 ? -40.772 5.026 49.479 1.00 85.94 110 ARG A C 1
ATOM 867 O O . ARG A 1 110 ? -41.529 5.693 50.188 1.00 85.94 110 ARG A O 1
ATOM 874 N N . ILE A 1 111 ? -40.815 3.695 49.417 1.00 87.94 111 ILE A N 1
ATOM 875 C CA . ILE A 1 111 ? -41.771 2.887 50.184 1.00 87.94 111 ILE A CA 1
ATOM 876 C C . ILE A 1 111 ? -41.562 3.111 51.686 1.00 87.94 111 ILE A C 1
ATOM 878 O O . ILE A 1 111 ? -42.521 3.384 52.410 1.00 87.94 111 ILE A O 1
ATOM 882 N N . PHE A 1 112 ? -40.313 3.079 52.154 1.00 86.19 112 PHE A N 1
ATOM 883 C CA . PHE A 1 112 ? -39.990 3.271 53.568 1.00 86.19 112 PHE A CA 1
ATOM 884 C C . PHE A 1 112 ? -40.360 4.677 54.066 1.00 86.19 112 PHE A C 1
ATOM 886 O O . PHE A 1 112 ? -40.931 4.839 55.148 1.00 86.19 112 PHE A O 1
ATOM 893 N N . SER A 1 113 ? -40.100 5.708 53.254 1.00 84.75 113 SER A N 1
ATOM 894 C CA . SER A 1 113 ? -40.500 7.091 53.541 1.00 84.75 113 SER A CA 1
ATOM 895 C C . SER A 1 113 ? -42.024 7.253 53.606 1.00 84.75 113 SER A C 1
ATOM 897 O O . SER A 1 113 ? -42.546 7.963 54.469 1.00 84.75 113 SER A O 1
ATOM 899 N N . SER A 1 114 ? -42.756 6.565 52.727 1.00 84.50 114 SER A N 1
ATOM 900 C CA . SER A 1 114 ? -44.220 6.563 52.739 1.00 84.50 114 SER A CA 1
ATOM 901 C C . SER A 1 114 ? -44.770 5.923 54.018 1.00 84.50 114 SER A C 1
ATO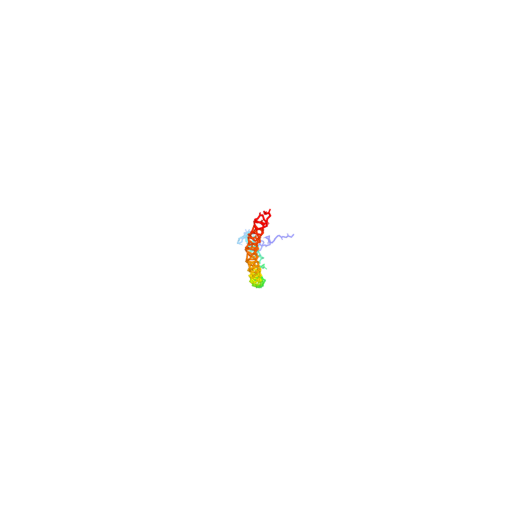M 903 O O . SER A 1 114 ? -45.580 6.537 54.714 1.00 84.50 114 SER A O 1
ATOM 905 N N . GLN A 1 115 ? -44.269 4.742 54.394 1.00 83.25 115 GLN A N 1
ATOM 906 C CA . GLN A 1 115 ? -44.712 4.048 55.607 1.00 83.25 115 GLN A CA 1
ATOM 907 C C . GLN A 1 115 ? -44.388 4.824 56.889 1.00 83.25 115 GLN A C 1
ATOM 909 O O . GLN A 1 115 ? -45.238 4.928 57.772 1.00 83.25 115 GLN A O 1
ATOM 914 N N . THR A 1 116 ? -43.195 5.418 56.987 1.00 82.69 116 THR A N 1
ATOM 915 C CA . THR A 1 116 ? -42.819 6.250 58.146 1.00 82.69 116 THR A CA 1
ATOM 916 C C . THR A 1 116 ? -43.708 7.485 58.281 1.00 82.69 116 THR A C 1
ATOM 918 O O . THR A 1 116 ? -44.123 7.803 59.393 1.00 82.69 116 THR A O 1
ATOM 921 N N . ARG A 1 117 ? -44.087 8.148 57.177 1.00 79.75 117 ARG A N 1
ATOM 922 C CA . ARG A 1 117 ? -45.060 9.258 57.217 1.00 79.75 117 ARG A CA 1
ATOM 923 C C . ARG A 1 117 ? -46.429 8.822 57.731 1.00 79.75 117 ARG A C 1
ATOM 925 O O . ARG A 1 117 ? -47.011 9.530 58.549 1.00 79.75 117 ARG A O 1
ATOM 932 N N . VAL A 1 118 ? -46.931 7.677 57.268 1.00 80.56 118 VAL A N 1
ATOM 933 C CA . VAL A 1 118 ? -48.226 7.140 57.715 1.00 80.56 118 VAL A CA 1
ATOM 934 C C . VAL A 1 118 ? -48.183 6.818 59.208 1.00 80.56 118 VAL A C 1
ATOM 936 O O . VAL A 1 118 ? -49.046 7.289 59.941 1.00 80.56 118 VAL A O 1
ATOM 939 N N . LEU A 1 119 ? -47.146 6.114 59.672 1.00 78.88 119 LEU A N 1
ATOM 940 C CA . LEU A 1 119 ? -46.953 5.778 61.088 1.00 78.88 119 LEU A CA 1
ATOM 941 C C . LEU A 1 119 ? -46.900 7.023 61.981 1.00 78.88 119 LEU A C 1
ATOM 943 O O . LEU A 1 119 ? -47.619 7.103 62.976 1.00 78.88 119 LEU A O 1
ATOM 947 N N . VAL A 1 120 ? -46.094 8.022 61.608 1.00 81.31 120 VAL A N 1
ATOM 948 C CA . VAL A 1 120 ? -45.997 9.286 62.356 1.00 81.31 120 VAL A CA 1
ATOM 949 C C . VAL A 1 120 ? -47.349 10.003 62.394 1.00 81.31 120 VAL A C 1
ATOM 951 O O . VAL A 1 120 ? -47.757 10.484 63.450 1.00 81.31 120 VAL A O 1
ATOM 954 N N . SER A 1 121 ? -48.080 10.026 61.277 1.00 78.06 121 SER A N 1
ATOM 955 C CA . SER A 1 121 ? -49.411 10.634 61.207 1.00 78.06 121 SER A CA 1
ATOM 956 C C . SER A 1 121 ? -50.429 9.919 62.098 1.00 78.06 121 SER A C 1
ATOM 958 O O . SER A 1 121 ? -51.170 10.595 62.815 1.00 78.06 121 SER A O 1
ATOM 960 N N . THR A 1 122 ? -50.443 8.582 62.111 1.00 75.38 122 THR A N 1
ATOM 961 C CA . THR A 1 122 ? -51.332 7.795 62.980 1.00 75.38 122 THR A CA 1
ATOM 962 C C . THR A 1 122 ? -50.998 7.963 64.460 1.00 75.38 122 THR A C 1
ATOM 964 O O . THR A 1 122 ? -51.907 8.093 65.272 1.00 75.38 122 THR A O 1
ATOM 967 N N . CYS A 1 123 ? -49.715 8.030 64.826 1.00 74.75 123 CYS A N 1
ATOM 968 C CA . CYS A 1 123 ? -49.309 8.247 66.216 1.00 74.75 123 CYS A CA 1
ATOM 969 C C . CYS A 1 123 ? -49.689 9.650 66.712 1.00 74.75 123 CYS A C 1
ATOM 971 O O . CYS A 1 123 ? -50.203 9.787 67.818 1.00 74.75 123 CYS A O 1
ATOM 973 N N . LEU A 1 124 ? -49.500 10.687 65.886 1.00 73.06 124 LEU A N 1
ATOM 974 C CA . LEU A 1 124 ? -49.902 12.061 66.219 1.00 73.06 124 LEU A CA 1
ATOM 975 C C . LEU A 1 124 ? -51.416 12.192 66.413 1.00 73.06 124 LEU A C 1
ATOM 977 O O . LEU A 1 124 ? -51.863 12.859 67.343 1.00 73.06 124 LEU A O 1
ATOM 981 N N . SER A 1 125 ? -52.204 11.543 65.555 1.00 72.06 125 SER A N 1
ATOM 982 C CA . SER A 1 125 ? -53.664 11.544 65.689 1.00 72.06 125 SER A CA 1
ATOM 983 C C . SER A 1 125 ? -54.132 10.746 66.911 1.00 72.06 125 SER A C 1
ATOM 985 O O . SER A 1 125 ? -55.067 11.177 67.577 1.00 72.06 125 SER A O 1
ATOM 987 N N . PHE A 1 126 ? -53.439 9.665 67.285 1.00 66.31 126 PHE A N 1
ATOM 988 C CA . PHE A 1 126 ? -53.708 8.948 68.536 1.00 66.31 126 PHE A CA 1
ATOM 989 C C . PHE A 1 126 ? -53.401 9.782 69.789 1.00 66.31 126 PHE A C 1
ATOM 991 O O . PHE A 1 126 ? -54.211 9.790 70.712 1.00 66.31 126 PHE A O 1
ATOM 998 N N . SER A 1 127 ? -52.278 10.513 69.822 1.00 67.12 127 SER A N 1
ATOM 999 C CA . SER A 1 127 ? -51.955 11.413 70.942 1.00 67.12 127 SER A CA 1
ATOM 1000 C C . SER A 1 127 ? -52.973 12.545 71.091 1.00 67.12 127 SER A C 1
ATOM 1002 O O . SER A 1 127 ? -53.403 12.823 72.202 1.00 67.12 127 SER A O 1
ATOM 1004 N N . LEU A 1 128 ? -53.426 13.147 69.986 1.00 61.62 128 LEU A N 1
ATOM 1005 C CA . LEU A 1 128 ? -54.451 14.200 70.013 1.00 61.62 128 LEU A CA 1
ATOM 1006 C C . LEU A 1 128 ? -55.829 13.705 70.481 1.00 61.62 128 LEU A C 1
ATOM 1008 O O . LEU A 1 128 ? -56.614 14.496 70.995 1.00 61.62 128 LEU A O 1
ATOM 1012 N N . CYS A 1 129 ? -56.138 12.416 70.314 1.00 59.66 129 CYS A N 1
ATOM 1013 C CA . CYS A 1 129 ? -57.393 11.827 70.787 1.00 59.66 129 CYS A CA 1
ATOM 1014 C C . CYS A 1 129 ? -57.376 11.418 72.271 1.00 59.66 129 CYS A C 1
ATOM 1016 O O .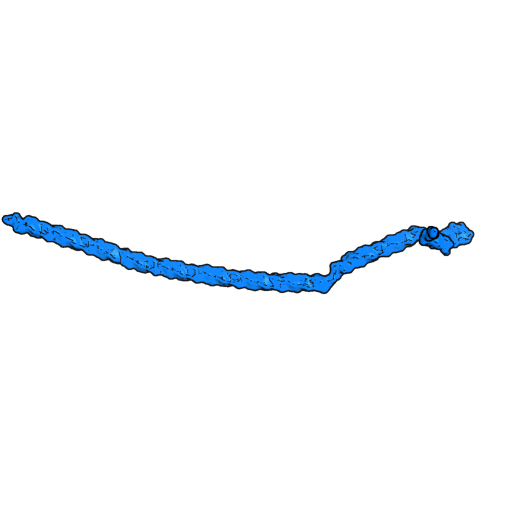 CYS A 1 129 ? -58.445 11.144 72.809 1.00 59.66 129 CYS A O 1
ATOM 1018 N N . PHE A 1 130 ? -56.209 11.355 72.922 1.00 54.69 130 PHE A N 1
ATOM 1019 C CA . PHE A 1 130 ? -56.067 10.935 74.327 1.00 54.69 130 PHE A CA 1
ATOM 1020 C C . PHE A 1 130 ? -55.859 12.098 75.319 1.00 54.69 130 PHE A C 1
ATOM 1022 O O . PHE A 1 130 ? -55.819 11.851 76.519 1.00 54.69 130 PHE A O 1
ATOM 1029 N N . ASP A 1 131 ? -55.759 13.342 74.839 1.00 48.72 131 ASP A N 1
ATOM 1030 C CA . ASP A 1 131 ? -55.590 14.566 75.650 1.00 48.72 131 ASP A CA 1
ATOM 1031 C C . ASP A 1 131 ? -56.932 15.253 76.035 1.00 48.72 131 ASP A C 1
ATOM 1033 O O . ASP A 1 131 ? -57.001 16.473 76.193 1.00 48.72 131 ASP A O 1
ATOM 1037 N N . VAL A 1 132 ? -58.020 14.482 76.188 1.00 46.66 132 VAL A N 1
ATOM 1038 C CA . VAL A 1 132 ? -59.342 14.945 76.683 1.00 46.66 132 VAL A CA 1
ATOM 1039 C C . VAL A 1 132 ? -59.689 14.226 77.978 1.00 46.66 132 VAL A C 1
ATOM 1041 O O . VAL A 1 132 ? -60.096 14.919 78.937 1.00 46.66 132 VAL A O 1
#

pLDDT: mean 78.09, std 11.51, range [46.66, 92.81]